Protein AF-A0A1H3T3U4-F1 (afdb_monomer)

Sequence (174 aa):
MPISKAAKKVKVPCVDLVHLILGDFLSNVAELNGIGGYAAIHVEPAEVGQVIREILPGVSPSQAAAKIGIPAQAVWALIDEDEGAILPSTSILGRTEHHVIRRVMLEDLRQFRDDHVKSGDIANQLETDRRTVERMLRRYRVRPAYSESQIGMNLYRPADVTSMLRSAPSKIPA

Mean predicted aligned error: 5.74 Å

Secondary structure (DSSP, 8-state):
-BHHHHHHHHTS-HHHHHHHHHTT--S-EEE-TT--GGGGEEE-HHHHHHHHHHH--SB-HHHHHHHHT--HHHHHHHH-STT--SS--EEEE-TTSS-EEEEB-HHHHHHHHHH-EEHHHHHHHTTS-HHHHHHHHHHTT---SB-HHHHSS-EE-HHHHHHHHHHS-S----

Structure (mmCIF, N/CA/C/O backbone):
data_AF-A0A1H3T3U4-F1
#
_entry.id   AF-A0A1H3T3U4-F1
#
loop_
_atom_site.group_PDB
_atom_site.id
_atom_site.type_symbol
_atom_site.label_atom_id
_atom_site.label_alt_id
_atom_site.label_comp_id
_atom_site.label_asym_id
_atom_site.label_entity_id
_atom_site.label_seq_id
_atom_site.pdbx_PDB_ins_code
_atom_site.Cartn_x
_atom_site.Cartn_y
_atom_site.Cartn_z
_atom_site.occupancy
_atom_site.B_iso_or_equiv
_atom_site.auth_seq_id
_atom_site.auth_comp_id
_atom_site.auth_asym_id
_atom_site.auth_atom_id
_atom_site.pdbx_PDB_model_num
ATOM 1 N N . MET A 1 1 ? 21.911 4.080 -17.313 1.00 91.81 1 MET A N 1
ATOM 2 C CA . MET A 1 1 ? 22.355 4.097 -15.889 1.00 91.81 1 MET A CA 1
ATOM 3 C C . MET A 1 1 ? 21.787 2.876 -15.169 1.00 91.81 1 MET A C 1
ATOM 5 O O . MET A 1 1 ? 20.634 2.588 -15.450 1.00 91.81 1 MET A O 1
ATOM 9 N N . PRO A 1 2 ? 22.503 2.185 -14.251 1.00 94.69 2 PRO A N 1
ATOM 10 C CA . PRO A 1 2 ? 21.947 1.021 -13.548 1.00 94.69 2 PRO A CA 1
ATOM 11 C C . PRO A 1 2 ? 20.619 1.337 -12.851 1.00 94.69 2 PRO A C 1
ATOM 13 O O . PRO A 1 2 ? 20.502 2.419 -12.262 1.00 94.69 2 PRO A O 1
ATOM 16 N N . ILE A 1 3 ? 19.657 0.406 -12.852 1.00 94.81 3 ILE A N 1
ATOM 17 C CA . ILE A 1 3 ? 18.297 0.650 -12.323 1.00 94.81 3 ILE A CA 1
ATOM 18 C C . ILE A 1 3 ? 18.291 1.205 -10.892 1.00 94.81 3 ILE A C 1
ATOM 20 O O . ILE A 1 3 ? 17.552 2.137 -10.589 1.00 94.81 3 ILE A O 1
ATOM 24 N N . SER A 1 4 ? 19.179 0.722 -10.018 1.00 93.19 4 SER A N 1
ATOM 25 C CA . SER A 1 4 ? 19.257 1.166 -8.620 1.00 93.19 4 SER A CA 1
ATOM 26 C C . SER A 1 4 ? 19.720 2.621 -8.486 1.00 93.19 4 SER A C 1
ATOM 28 O O . SER A 1 4 ? 19.262 3.349 -7.603 1.00 93.19 4 SER A O 1
ATOM 30 N N . LYS A 1 5 ? 20.612 3.073 -9.377 1.00 94.81 5 LYS A N 1
ATOM 31 C CA . LYS A 1 5 ? 21.058 4.471 -9.451 1.00 94.81 5 LYS A CA 1
ATOM 32 C C . LYS A 1 5 ? 19.993 5.349 -10.108 1.00 94.81 5 LYS A C 1
ATOM 34 O O . LYS A 1 5 ? 19.757 6.457 -9.630 1.00 94.81 5 LYS A O 1
ATOM 39 N N . ALA A 1 6 ? 19.326 4.848 -11.146 1.00 95.38 6 ALA A N 1
ATOM 40 C CA . ALA A 1 6 ? 18.239 5.556 -11.812 1.00 95.38 6 ALA A CA 1
ATOM 41 C C . ALA A 1 6 ? 17.071 5.812 -10.847 1.00 95.38 6 ALA A C 1
ATOM 43 O O . ALA A 1 6 ? 16.683 6.964 -10.678 1.00 95.38 6 ALA A O 1
ATOM 44 N N . ALA A 1 7 ? 16.610 4.781 -10.128 1.00 94.62 7 ALA A N 1
ATOM 45 C CA . ALA A 1 7 ? 15.553 4.873 -9.118 1.00 94.62 7 ALA A CA 1
ATOM 46 C C . ALA A 1 7 ? 15.843 5.955 -8.064 1.00 94.62 7 ALA A C 1
ATOM 48 O O . ALA A 1 7 ? 14.994 6.797 -7.770 1.00 94.62 7 ALA A O 1
ATOM 49 N N . LYS A 1 8 ? 17.082 5.999 -7.550 1.00 95.31 8 LYS A N 1
ATOM 50 C CA . LYS A 1 8 ? 17.526 7.053 -6.623 1.00 95.31 8 LYS A CA 1
ATOM 51 C C . LYS A 1 8 ? 17.472 8.442 -7.260 1.00 95.31 8 LYS A C 1
ATOM 53 O O . LYS A 1 8 ? 16.995 9.376 -6.620 1.00 95.31 8 LYS A O 1
ATOM 58 N N . LYS A 1 9 ? 17.938 8.583 -8.506 1.00 95.81 9 LYS A N 1
ATOM 59 C CA . LYS A 1 9 ? 17.947 9.864 -9.231 1.00 95.81 9 LYS A CA 1
ATOM 60 C C . LYS A 1 9 ? 16.533 10.407 -9.453 1.00 95.81 9 LYS A C 1
ATOM 62 O O . LYS A 1 9 ? 16.319 11.600 -9.265 1.00 95.81 9 LYS A O 1
ATOM 67 N N . VAL A 1 10 ? 15.577 9.546 -9.801 1.00 94.75 10 VAL A N 1
ATOM 68 C CA . VAL A 1 10 ? 14.170 9.938 -10.012 1.00 94.75 10 VAL A CA 1
ATOM 69 C C . VAL A 1 10 ? 13.322 9.919 -8.732 1.00 94.75 10 VAL A C 1
ATOM 71 O O . VAL A 1 10 ? 12.166 10.322 -8.769 1.00 94.75 10 VAL A O 1
ATOM 74 N N . LYS A 1 11 ? 13.903 9.522 -7.589 1.00 93.38 11 LYS A N 1
ATOM 75 C CA . LYS A 1 11 ? 13.257 9.444 -6.264 1.00 93.38 11 LYS A CA 1
ATOM 76 C C . LYS A 1 11 ? 12.033 8.523 -6.221 1.00 93.38 11 LYS A C 1
ATOM 78 O O . LYS A 1 11 ? 11.021 8.854 -5.607 1.00 93.38 11 LYS A O 1
ATOM 83 N N . VAL A 1 12 ? 12.149 7.350 -6.832 1.00 91.44 12 VAL A N 1
ATOM 84 C CA . VAL A 1 12 ? 11.091 6.330 -6.836 1.00 91.44 12 VAL A CA 1
ATOM 85 C C . VAL A 1 12 ? 11.628 4.989 -6.328 1.00 91.44 12 VAL A C 1
ATOM 87 O O . VAL A 1 12 ? 12.841 4.754 -6.370 1.00 91.44 12 VAL A O 1
ATOM 90 N N . PRO A 1 13 ? 10.762 4.094 -5.831 1.00 91.25 13 PRO A N 1
ATOM 91 C CA . PRO A 1 13 ? 11.147 2.727 -5.509 1.00 91.25 13 PRO A CA 1
ATOM 92 C C . PRO A 1 13 ? 11.760 1.992 -6.705 1.00 91.25 13 PRO A C 1
ATOM 94 O O . PRO A 1 13 ? 11.264 2.064 -7.825 1.00 91.25 13 PRO A O 1
ATOM 97 N N . CYS A 1 14 ? 12.801 1.196 -6.454 1.00 92.38 14 CYS A N 1
ATOM 98 C CA . CYS A 1 14 ? 13.420 0.366 -7.494 1.00 92.38 14 CYS A CA 1
ATOM 99 C C . CYS A 1 14 ? 12.432 -0.653 -8.094 1.00 92.38 14 CYS A C 1
ATOM 101 O O . CYS A 1 14 ? 12.535 -0.979 -9.272 1.00 92.38 14 CYS A O 1
ATOM 103 N N . VAL A 1 15 ? 11.455 -1.120 -7.307 1.00 90.75 15 VAL A N 1
ATOM 104 C CA . VAL A 1 15 ? 10.408 -2.045 -7.771 1.00 90.75 15 VAL A CA 1
ATOM 105 C C . VAL A 1 15 ? 9.509 -1.431 -8.851 1.00 90.75 15 VAL A C 1
ATOM 107 O O . VAL A 1 15 ? 9.111 -2.143 -9.765 1.00 90.75 15 VAL A O 1
ATOM 110 N N . ASP A 1 16 ? 9.267 -0.115 -8.822 1.00 93.69 16 ASP A N 1
ATOM 111 C CA . ASP A 1 16 ? 8.474 0.550 -9.864 1.00 93.69 16 ASP A CA 1
ATOM 112 C C . ASP A 1 16 ? 9.208 0.496 -11.216 1.00 93.69 16 ASP A C 1
ATOM 114 O O . ASP A 1 16 ? 8.587 0.243 -12.241 1.00 93.69 16 ASP A O 1
ATOM 118 N N . LEU A 1 17 ? 10.543 0.629 -11.233 1.00 94.88 17 LEU A N 1
ATOM 119 C CA . LEU A 1 17 ? 11.331 0.463 -12.464 1.00 94.88 17 LEU A CA 1
ATOM 120 C C . LEU A 1 17 ? 11.266 -0.975 -12.983 1.00 94.88 17 LEU A C 1
ATOM 122 O O . LEU A 1 17 ? 11.152 -1.177 -14.185 1.00 94.88 17 LEU A O 1
ATOM 126 N N . VAL A 1 18 ? 11.327 -1.967 -12.090 1.00 93.00 18 VAL A N 1
ATOM 127 C CA . VAL A 1 18 ? 11.189 -3.380 -12.476 1.00 93.00 18 VAL A CA 1
ATOM 128 C C . VAL A 1 18 ? 9.828 -3.618 -13.126 1.00 93.00 18 VAL A C 1
ATOM 130 O O . VAL A 1 18 ? 9.763 -4.242 -14.178 1.00 93.00 18 VAL A O 1
ATOM 133 N N . HIS A 1 19 ? 8.755 -3.067 -12.559 1.00 93.94 19 HIS A N 1
ATOM 134 C CA . HIS A 1 19 ? 7.424 -3.139 -13.153 1.00 93.94 19 HIS A CA 1
ATOM 135 C C . HIS A 1 19 ? 7.343 -2.482 -14.535 1.00 93.94 19 HIS A C 1
ATOM 137 O O . HIS A 1 19 ? 6.733 -3.055 -15.433 1.00 93.94 19 HIS A O 1
ATOM 143 N N . LEU A 1 20 ? 7.979 -1.323 -14.729 1.00 94.50 20 LEU A N 1
ATOM 144 C CA . LEU A 1 20 ? 8.008 -0.670 -16.038 1.00 94.50 20 LEU A CA 1
ATOM 145 C C . LEU A 1 20 ? 8.782 -1.474 -17.088 1.00 94.50 20 LEU A C 1
ATOM 147 O O . LEU A 1 20 ? 8.378 -1.499 -18.245 1.00 94.50 20 LEU A O 1
ATOM 151 N N . ILE A 1 21 ? 9.863 -2.146 -16.688 1.00 94.19 21 ILE A N 1
ATOM 152 C CA . ILE A 1 21 ? 10.640 -3.021 -17.575 1.00 94.19 21 ILE A CA 1
ATOM 153 C C . ILE A 1 21 ? 9.828 -4.271 -17.936 1.00 94.19 21 ILE A C 1
ATOM 155 O O . ILE A 1 21 ? 9.672 -4.578 -19.110 1.00 94.19 21 ILE A O 1
ATOM 159 N N . LEU A 1 22 ? 9.278 -4.977 -16.942 1.00 93.12 22 LEU A N 1
ATOM 160 C CA . LEU A 1 22 ? 8.501 -6.205 -17.166 1.00 93.12 22 LEU A CA 1
ATOM 161 C C . LEU A 1 22 ? 7.195 -5.952 -17.933 1.00 93.12 22 LEU A C 1
ATOM 163 O O . LEU A 1 22 ? 6.737 -6.811 -18.682 1.00 93.12 22 LEU A O 1
ATOM 167 N N . GLY A 1 23 ? 6.600 -4.773 -17.747 1.00 93.38 23 GLY A N 1
ATOM 168 C CA . GLY A 1 23 ? 5.413 -4.333 -18.473 1.00 93.38 23 GLY A CA 1
ATOM 169 C C . GLY A 1 23 ? 5.693 -3.729 -19.851 1.00 93.38 23 GLY A C 1
ATOM 170 O O . GLY A 1 23 ? 4.740 -3.279 -20.484 1.00 93.38 23 GLY A O 1
ATOM 171 N N . ASP A 1 24 ? 6.953 -3.703 -20.303 1.00 95.12 24 ASP A N 1
ATOM 172 C CA . ASP A 1 24 ? 7.378 -3.149 -21.600 1.00 95.12 24 ASP A CA 1
ATOM 173 C C . ASP A 1 24 ? 6.963 -1.674 -21.812 1.00 95.12 24 ASP A C 1
ATOM 175 O O . ASP A 1 24 ? 6.522 -1.233 -22.875 1.00 95.12 24 ASP A O 1
ATOM 179 N N . PHE A 1 25 ? 7.079 -0.875 -20.749 1.00 94.88 25 PHE A N 1
ATOM 180 C CA . PHE A 1 25 ? 6.746 0.553 -20.761 1.00 94.88 25 PHE A CA 1
ATOM 181 C C . PHE A 1 25 ? 7.948 1.464 -21.043 1.00 94.88 25 PHE A C 1
ATOM 183 O O . PHE A 1 25 ? 7.759 2.658 -21.274 1.00 94.88 25 PHE A O 1
ATOM 190 N N . LEU A 1 26 ? 9.173 0.933 -20.996 1.00 95.19 26 LEU A N 1
ATOM 191 C CA . LEU A 1 26 ? 10.408 1.679 -21.250 1.00 95.19 26 LEU A CA 1
ATOM 192 C C .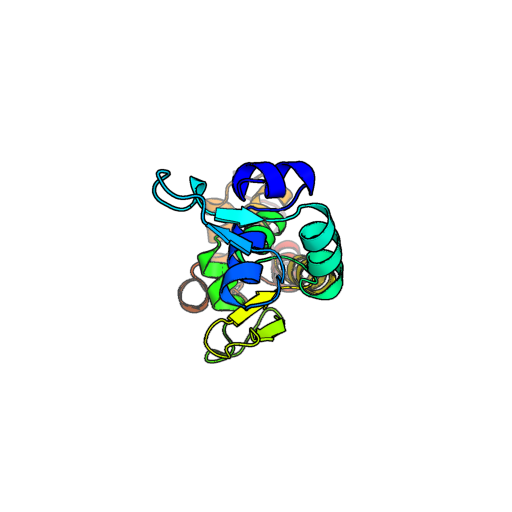 LEU A 1 26 ? 11.007 1.273 -22.594 1.00 95.19 26 LEU A C 1
ATOM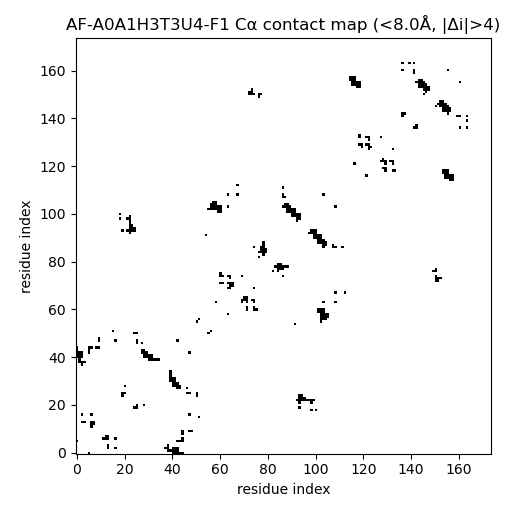 194 O O . LEU A 1 26 ? 11.191 0.091 -22.858 1.00 95.19 26 LEU A O 1
ATOM 198 N N . SER A 1 27 ? 11.391 2.260 -23.394 1.00 94.19 27 SER A N 1
ATOM 199 C CA . SER A 1 27 ? 12.012 2.066 -24.707 1.00 94.19 27 SER A CA 1
ATOM 200 C C . SER A 1 27 ? 13.531 1.921 -24.601 1.00 94.19 27 SER A C 1
ATOM 202 O O . SER A 1 27 ? 14.141 1.214 -25.398 1.00 94.19 27 SER A O 1
ATOM 204 N N . ASN A 1 28 ? 14.167 2.582 -23.624 1.00 93.75 28 ASN A N 1
ATOM 205 C CA . ASN A 1 28 ? 15.624 2.582 -23.462 1.00 93.75 28 ASN A CA 1
ATOM 206 C C . ASN A 1 28 ? 16.045 1.717 -22.273 1.00 93.75 28 ASN A C 1
ATOM 208 O O . ASN A 1 28 ? 16.496 2.218 -21.235 1.00 93.75 28 ASN A O 1
ATOM 212 N N . VAL A 1 29 ? 15.914 0.402 -22.441 1.00 94.81 29 VAL A N 1
ATOM 213 C CA . VAL A 1 29 ? 16.445 -0.601 -21.512 1.00 94.81 29 VAL A CA 1
ATOM 214 C C . VAL A 1 29 ? 17.608 -1.321 -22.184 1.00 94.81 29 VAL A C 1
ATOM 216 O O . VAL A 1 29 ? 17.474 -1.827 -23.293 1.00 94.81 29 VAL A O 1
ATOM 219 N N . ALA A 1 30 ? 18.758 -1.365 -21.518 1.00 94.00 30 ALA A N 1
ATOM 220 C CA . ALA A 1 30 ? 19.943 -2.050 -22.021 1.00 94.00 30 ALA A CA 1
ATOM 221 C C . ALA A 1 30 ? 20.556 -2.939 -20.941 1.00 94.00 30 ALA A C 1
ATOM 223 O O . ALA A 1 30 ? 20.625 -2.558 -19.772 1.00 94.00 30 ALA A O 1
ATOM 224 N N . GLU A 1 31 ? 21.050 -4.103 -21.341 1.00 94.62 31 GLU A N 1
ATOM 225 C CA . GLU A 1 31 ? 21.856 -4.973 -20.492 1.00 94.62 31 GLU A CA 1
ATOM 226 C C . GLU A 1 31 ? 23.343 -4.746 -20.785 1.00 94.62 31 GLU A C 1
ATOM 228 O O . GLU A 1 31 ? 23.777 -4.747 -21.937 1.00 94.62 31 GLU A O 1
ATOM 233 N N . LEU A 1 32 ? 24.135 -4.515 -19.738 1.00 92.69 32 LEU A N 1
ATOM 234 C CA . LEU A 1 32 ? 25.577 -4.345 -19.856 1.00 92.69 32 LEU A CA 1
ATOM 235 C C . LEU A 1 32 ? 26.291 -5.693 -19.705 1.00 92.69 32 LEU A C 1
ATOM 237 O O . LEU A 1 32 ? 26.323 -6.271 -18.618 1.00 92.69 32 LEU A O 1
ATOM 241 N N . ASN A 1 33 ? 26.919 -6.143 -20.791 1.00 90.06 33 ASN A N 1
ATOM 242 C CA . ASN A 1 33 ? 27.694 -7.382 -20.828 1.00 90.06 33 ASN A CA 1
ATOM 243 C C . ASN A 1 33 ? 28.812 -7.408 -19.773 1.00 90.06 33 ASN A C 1
ATOM 245 O O . ASN A 1 33 ? 29.494 -6.410 -19.536 1.00 90.06 33 ASN A O 1
ATOM 249 N N . GLY A 1 34 ? 29.033 -8.580 -19.174 1.00 89.56 34 GLY A N 1
ATOM 250 C CA . GLY A 1 34 ? 30.086 -8.798 -18.175 1.00 89.56 34 GLY A CA 1
ATOM 251 C C . GLY A 1 34 ? 29.717 -8.373 -16.749 1.00 89.56 34 GLY A C 1
ATOM 252 O O . GLY A 1 34 ? 30.524 -8.552 -15.839 1.00 89.56 34 GLY A O 1
ATOM 253 N N . ILE A 1 35 ? 28.503 -7.857 -16.530 1.00 90.44 35 ILE A N 1
ATOM 254 C CA . ILE A 1 35 ? 27.926 -7.626 -15.201 1.00 90.44 35 ILE A CA 1
ATOM 255 C C . ILE A 1 35 ? 26.801 -8.637 -14.981 1.00 90.44 35 ILE A C 1
ATOM 257 O O . ILE A 1 35 ? 26.017 -8.906 -15.882 1.00 90.44 35 ILE A O 1
ATOM 261 N N . GLY A 1 36 ? 26.723 -9.215 -13.782 1.00 88.25 36 GLY A N 1
ATOM 262 C CA . GLY A 1 36 ? 25.676 -10.172 -13.428 1.00 88.25 36 GLY A CA 1
ATOM 263 C C . GLY A 1 36 ? 24.442 -9.521 -12.798 1.00 88.25 36 GLY A C 1
ATOM 264 O O . GLY A 1 36 ? 24.539 -8.548 -12.044 1.00 88.25 36 GLY A O 1
ATOM 265 N N . GLY A 1 37 ? 23.281 -10.129 -13.045 1.00 87.12 37 GLY A N 1
ATOM 266 C CA . GLY A 1 37 ? 22.022 -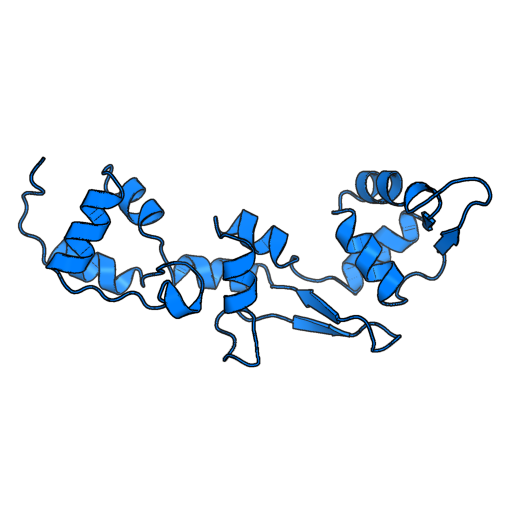9.816 -12.369 1.00 87.12 37 GLY A CA 1
ATOM 267 C C . GLY A 1 37 ? 21.486 -8.412 -12.660 1.00 87.12 37 GLY A C 1
ATOM 268 O O . GLY A 1 37 ? 21.847 -7.765 -13.637 1.00 87.12 37 GLY A O 1
ATOM 269 N N . TYR A 1 38 ? 20.623 -7.903 -11.778 1.00 84.88 38 TYR A N 1
ATOM 270 C CA . TYR A 1 38 ? 19.920 -6.631 -12.006 1.00 84.88 38 TYR A CA 1
ATOM 271 C C . TYR A 1 38 ? 20.848 -5.404 -12.101 1.00 84.88 38 TYR A C 1
ATOM 273 O O . TYR A 1 38 ? 20.437 -4.356 -12.595 1.00 84.88 38 TYR A O 1
ATOM 281 N N . ALA A 1 39 ? 22.099 -5.513 -11.640 1.00 88.38 39 ALA A N 1
ATOM 282 C CA . ALA A 1 39 ? 23.102 -4.460 -11.784 1.00 88.38 39 ALA A CA 1
ATOM 283 C C . ALA A 1 39 ? 23.540 -4.254 -13.246 1.00 88.38 39 ALA A C 1
ATOM 285 O O . ALA A 1 39 ? 24.007 -3.166 -13.590 1.00 88.38 39 ALA A O 1
ATOM 286 N N . ALA A 1 40 ? 23.365 -5.272 -14.095 1.00 94.06 40 ALA A N 1
ATOM 287 C CA . ALA A 1 40 ? 23.604 -5.194 -15.531 1.00 94.06 40 ALA A CA 1
ATOM 288 C C . ALA A 1 40 ? 22.528 -4.377 -16.254 1.00 94.06 40 ALA A C 1
ATOM 290 O O . ALA A 1 40 ? 22.795 -3.814 -17.313 1.00 94.06 40 ALA A O 1
ATOM 291 N N . ILE A 1 41 ? 21.333 -4.252 -15.673 1.00 95.88 41 ILE A N 1
ATOM 292 C CA . ILE A 1 41 ? 20.204 -3.581 -16.313 1.00 95.88 41 ILE A CA 1
ATOM 293 C C . ILE A 1 41 ? 20.328 -2.070 -16.153 1.00 95.88 41 ILE A C 1
ATOM 295 O O . ILE A 1 41 ? 20.415 -1.528 -15.045 1.00 95.88 41 ILE A O 1
ATOM 299 N N . HIS A 1 42 ? 20.332 -1.385 -17.288 1.00 96.06 42 HIS A N 1
ATOM 300 C CA . HIS A 1 42 ? 20.473 0.051 -17.410 1.00 96.06 42 HIS A CA 1
ATOM 301 C C . HIS A 1 42 ? 19.230 0.658 -18.048 1.00 96.06 42 HIS A C 1
ATOM 303 O O . HIS A 1 42 ? 18.677 0.117 -18.996 1.00 96.06 42 HIS A O 1
ATOM 309 N N . VAL A 1 43 ? 18.838 1.821 -17.535 1.00 96.69 43 VAL A N 1
ATOM 310 C CA . VAL A 1 43 ? 17.719 2.622 -18.042 1.00 96.69 43 VAL A CA 1
ATOM 311 C C . VAL A 1 43 ? 18.117 4.090 -18.163 1.00 96.69 43 VAL A C 1
ATOM 313 O O . VAL A 1 43 ? 19.104 4.520 -17.541 1.00 96.69 43 VAL A O 1
ATOM 316 N N . GLU A 1 44 ? 17.351 4.856 -18.936 1.00 96.50 44 GLU A N 1
ATOM 317 C CA . GLU A 1 44 ? 17.463 6.314 -19.027 1.00 96.50 44 GLU A CA 1
ATOM 318 C C . GLU A 1 44 ? 16.591 6.998 -17.951 1.00 96.50 44 GLU A C 1
ATOM 320 O O . GLU A 1 44 ? 15.363 6.908 -18.000 1.00 96.50 44 GLU A O 1
ATOM 325 N N . PRO A 1 45 ? 17.175 7.694 -16.952 1.00 95.00 45 PRO A N 1
ATOM 326 C CA . PRO A 1 45 ? 16.398 8.317 -15.880 1.00 95.00 45 PRO A CA 1
ATOM 327 C C . PRO A 1 45 ? 15.388 9.368 -16.353 1.00 95.00 45 PRO A C 1
ATOM 329 O O . PRO A 1 45 ? 14.365 9.543 -15.693 1.00 95.00 45 PRO A O 1
ATOM 332 N N . ALA A 1 46 ? 15.667 10.084 -17.449 1.00 95.50 46 ALA A N 1
ATOM 333 C CA . ALA A 1 46 ? 14.723 11.063 -17.990 1.00 95.50 46 ALA A CA 1
ATOM 334 C C . ALA A 1 46 ? 13.431 10.388 -18.482 1.00 95.50 46 ALA A C 1
ATOM 336 O O . ALA A 1 46 ? 12.342 10.809 -18.093 1.00 95.50 46 ALA A O 1
ATOM 337 N N . GLU A 1 47 ? 13.561 9.296 -19.243 1.00 96.25 47 GLU A N 1
ATOM 338 C CA . GLU A 1 47 ? 12.430 8.483 -19.704 1.00 96.25 47 GLU A CA 1
ATOM 339 C C . GLU A 1 47 ? 11.657 7.899 -18.519 1.00 96.25 47 GLU A C 1
ATOM 341 O O . GLU A 1 47 ? 10.446 8.076 -18.425 1.00 96.25 47 GLU A O 1
ATOM 346 N N . VAL A 1 48 ? 12.357 7.283 -17.559 1.00 95.38 48 VAL A N 1
ATOM 347 C CA . VAL A 1 48 ? 11.727 6.718 -16.353 1.00 95.38 48 VAL A CA 1
ATOM 348 C C . VAL A 1 48 ? 10.895 7.772 -15.618 1.00 95.38 48 VAL A C 1
ATOM 350 O O . VAL A 1 48 ? 9.765 7.505 -15.218 1.00 95.38 48 VAL A O 1
ATOM 353 N N . GLY A 1 49 ? 11.435 8.980 -15.439 1.00 93.38 49 GLY A N 1
ATOM 354 C CA . GLY A 1 49 ? 10.731 10.062 -14.754 1.00 93.38 49 GLY A CA 1
ATOM 355 C C . GLY A 1 49 ? 9.454 10.512 -15.469 1.00 93.38 49 GLY A C 1
ATOM 356 O O . GLY A 1 49 ? 8.491 10.882 -14.796 1.00 93.38 49 GLY A O 1
ATOM 357 N N . GLN A 1 50 ? 9.438 10.470 -16.803 1.00 94.31 50 GLN A N 1
ATOM 358 C CA . GLN A 1 50 ? 8.258 10.769 -17.612 1.00 94.31 50 GLN A CA 1
ATOM 359 C C . GLN A 1 50 ? 7.230 9.635 -17.522 1.00 94.31 50 GLN A C 1
ATOM 361 O O . GLN A 1 50 ? 6.097 9.874 -17.108 1.00 94.31 50 GLN A O 1
ATOM 366 N N . VAL A 1 51 ? 7.651 8.402 -17.817 1.00 95.06 51 VAL A N 1
ATOM 367 C CA . VAL A 1 51 ? 6.776 7.223 -17.873 1.00 95.06 51 VAL A CA 1
ATOM 368 C C . VAL A 1 51 ? 6.108 6.953 -16.526 1.00 95.06 51 VAL A C 1
ATOM 370 O O . VAL A 1 51 ? 4.922 6.651 -16.487 1.00 95.06 51 VAL A O 1
ATOM 373 N N . ILE A 1 52 ? 6.809 7.118 -15.399 1.00 92.69 52 ILE A N 1
ATOM 374 C CA . ILE A 1 52 ? 6.202 6.912 -14.071 1.00 92.69 52 ILE A CA 1
ATOM 375 C C . ILE A 1 52 ? 5.007 7.836 -13.839 1.00 92.69 52 ILE A C 1
ATOM 377 O O . ILE A 1 52 ? 3.995 7.394 -13.301 1.00 92.69 52 ILE A O 1
ATOM 381 N N . ARG A 1 53 ? 5.118 9.114 -14.219 1.00 88.81 53 ARG A N 1
ATOM 382 C CA . ARG A 1 53 ? 4.045 10.095 -13.993 1.00 88.81 53 ARG A CA 1
ATOM 383 C C . ARG A 1 53 ? 2.812 9.805 -14.837 1.00 88.81 53 ARG A C 1
ATOM 385 O O . ARG A 1 53 ? 1.715 10.161 -14.429 1.00 88.81 53 ARG A O 1
ATOM 392 N N . GLU A 1 54 ? 3.019 9.203 -15.999 1.00 90.44 54 GLU A N 1
ATOM 393 C CA . GLU A 1 54 ? 1.965 8.880 -16.952 1.00 90.44 54 GLU A CA 1
ATOM 394 C C . GLU A 1 54 ? 1.305 7.532 -16.640 1.00 90.44 54 GLU A C 1
ATOM 396 O O . GLU A 1 54 ? 0.084 7.423 -16.664 1.00 90.44 54 GLU A O 1
ATOM 401 N N . ILE A 1 55 ? 2.107 6.516 -16.307 1.00 91.25 55 ILE A N 1
ATOM 402 C CA . ILE A 1 55 ? 1.664 5.119 -16.252 1.00 91.25 55 ILE A CA 1
ATOM 403 C C . ILE A 1 55 ? 1.376 4.635 -14.833 1.00 91.25 55 ILE A C 1
ATOM 405 O O . ILE A 1 55 ? 0.534 3.761 -14.676 1.00 91.25 55 ILE A O 1
ATOM 409 N N . LEU A 1 56 ? 2.047 5.154 -13.796 1.00 92.44 56 LEU A N 1
ATOM 410 C CA . LEU A 1 56 ? 1.962 4.615 -12.429 1.00 92.44 56 LEU A CA 1
ATOM 411 C C . LEU A 1 56 ? 1.284 5.582 -11.442 1.00 92.44 56 LEU A C 1
ATOM 413 O O . LEU A 1 56 ? 1.942 6.080 -10.519 1.00 92.44 56 LEU A O 1
ATOM 417 N N . PRO A 1 57 ? -0.035 5.823 -11.568 1.00 91.50 57 PRO A N 1
ATOM 418 C CA . PRO A 1 57 ? -0.784 6.594 -10.587 1.00 91.50 57 PRO A CA 1
ATOM 419 C C . PRO A 1 57 ? -0.786 5.914 -9.211 1.00 91.50 57 PRO A C 1
ATOM 421 O O . PRO A 1 57 ? -0.488 4.724 -9.063 1.00 91.50 57 PRO A O 1
ATOM 424 N N . GLY A 1 58 ? -1.111 6.688 -8.177 1.00 93.56 58 GLY A N 1
ATOM 425 C CA . GLY A 1 58 ? -1.220 6.179 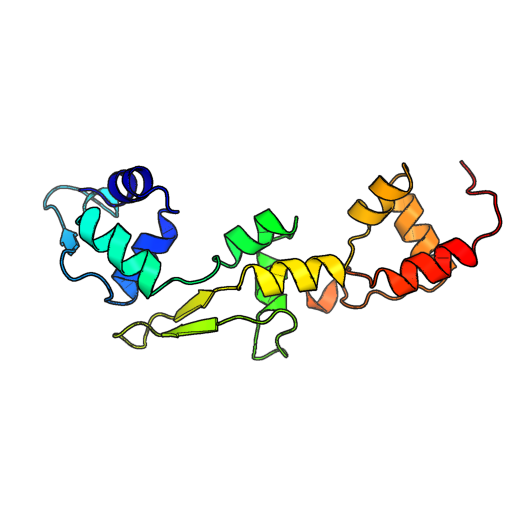-6.812 1.00 93.56 58 GLY A CA 1
ATOM 426 C C . GLY A 1 58 ? 0.084 5.575 -6.283 1.00 93.56 58 GLY A C 1
ATOM 427 O O . GLY A 1 58 ? 1.185 6.050 -6.574 1.00 93.56 58 GLY A O 1
ATOM 428 N N . VAL A 1 59 ? -0.038 4.525 -5.475 1.00 94.19 59 VAL A N 1
ATOM 429 C CA . VAL A 1 59 ? 1.082 3.824 -4.835 1.00 94.19 59 VAL A CA 1
ATOM 430 C C . VAL A 1 59 ? 0.957 2.308 -4.963 1.00 94.19 59 VAL A C 1
ATOM 432 O O . VAL A 1 59 ? -0.134 1.777 -5.148 1.00 94.19 59 VAL A O 1
ATOM 435 N N . SER A 1 60 ? 2.079 1.596 -4.845 1.00 94.12 60 SER A N 1
ATOM 436 C CA . SER A 1 60 ? 2.079 0.125 -4.784 1.00 94.12 60 SER A CA 1
ATOM 437 C C . SER A 1 60 ? 1.435 -0.399 -3.486 1.00 94.12 60 SER A C 1
ATOM 439 O O . SER A 1 60 ? 1.442 0.318 -2.481 1.00 94.12 60 SER A O 1
ATOM 441 N N . PRO A 1 61 ? 0.967 -1.663 -3.436 1.00 94.44 61 PRO A N 1
ATOM 442 C CA . PRO A 1 61 ? 0.411 -2.274 -2.222 1.00 94.44 61 PRO A CA 1
ATOM 443 C C . PRO A 1 61 ? 1.357 -2.216 -1.013 1.00 94.44 61 PRO A C 1
ATOM 445 O O . PRO A 1 61 ? 0.943 -1.904 0.101 1.00 94.44 61 PRO A O 1
ATOM 448 N N . SER A 1 62 ? 2.660 -2.412 -1.226 1.00 93.44 62 SER A N 1
ATOM 449 C CA . SER A 1 62 ? 3.664 -2.302 -0.158 1.00 93.44 62 SER A CA 1
ATOM 450 C C . SER A 1 62 ? 3.807 -0.870 0.371 1.00 93.44 62 SER A C 1
ATOM 452 O O . SER A 1 62 ? 3.956 -0.654 1.573 1.00 93.44 62 SER A O 1
ATOM 454 N N . GLN A 1 63 ? 3.744 0.134 -0.510 1.00 94.44 63 GLN A N 1
ATOM 455 C CA . GLN A 1 63 ? 3.749 1.541 -0.096 1.00 94.44 63 GLN A CA 1
ATOM 456 C C . GLN A 1 63 ? 2.434 1.941 0.579 1.00 94.44 63 GLN A C 1
ATOM 458 O O . GLN A 1 63 ? 2.461 2.707 1.542 1.00 94.44 63 GLN A O 1
ATOM 463 N N . ALA A 1 64 ? 1.301 1.430 0.094 1.00 96.00 64 ALA A N 1
ATOM 464 C CA . ALA A 1 64 ? -0.000 1.585 0.728 1.00 96.00 64 ALA A CA 1
ATOM 465 C C . ALA A 1 64 ? 0.047 1.062 2.166 1.00 96.00 64 ALA A C 1
ATOM 467 O O . ALA A 1 64 ? -0.249 1.816 3.090 1.00 96.00 64 ALA A O 1
ATOM 468 N N . ALA A 1 65 ? 0.540 -0.164 2.363 1.00 95.62 65 ALA A N 1
ATOM 469 C CA . ALA A 1 65 ? 0.700 -0.798 3.669 1.00 95.62 65 ALA A CA 1
ATOM 470 C C . ALA A 1 65 ? 1.480 0.088 4.650 1.00 95.62 65 ALA A C 1
ATOM 472 O O . ALA A 1 65 ? 0.997 0.386 5.744 1.00 95.62 65 ALA A O 1
ATOM 473 N N . ALA A 1 66 ? 2.632 0.611 4.214 1.00 94.31 66 ALA A N 1
ATOM 474 C CA . ALA A 1 66 ? 3.428 1.540 5.010 1.00 94.31 66 ALA A CA 1
ATOM 475 C C . ALA A 1 66 ? 2.670 2.837 5.356 1.00 94.31 66 ALA A C 1
ATOM 477 O O . ALA A 1 66 ? 2.794 3.341 6.469 1.00 94.31 66 ALA A O 1
ATOM 478 N N . LYS A 1 67 ? 1.863 3.375 4.431 1.00 94.62 67 LYS A N 1
ATOM 479 C CA . LYS A 1 67 ? 1.090 4.612 4.645 1.00 94.62 67 LYS A CA 1
ATOM 480 C C . LYS A 1 67 ? -0.062 4.452 5.635 1.00 94.62 67 LYS A C 1
ATOM 482 O O . LYS A 1 67 ? -0.346 5.402 6.360 1.00 94.62 67 LYS A O 1
ATOM 487 N N . ILE A 1 68 ? -0.719 3.292 5.665 1.00 93.75 68 ILE A N 1
ATOM 488 C CA . ILE A 1 68 ? -1.868 3.039 6.553 1.00 93.75 68 ILE A CA 1
ATOM 489 C C . ILE A 1 68 ? -1.503 2.247 7.819 1.00 93.75 68 ILE A C 1
ATOM 491 O O . ILE A 1 68 ? -2.378 1.958 8.636 1.00 93.75 68 ILE A O 1
ATOM 495 N N . GLY A 1 69 ? -0.221 1.916 8.022 1.00 92.94 69 GLY A N 1
ATOM 496 C CA . GLY A 1 69 ? 0.253 1.151 9.188 1.00 92.94 69 GLY A CA 1
ATOM 497 C C . GLY A 1 69 ? -0.206 -0.314 9.183 1.00 92.94 69 GLY A C 1
ATOM 498 O O . GLY A 1 69 ? -0.449 -0.901 10.235 1.00 92.94 69 GLY A O 1
ATOM 499 N N . ILE A 1 70 ? -0.413 -0.823 7.973 1.00 94.62 70 ILE A N 1
ATOM 500 C CA . ILE A 1 70 ? -0.818 -2.150 7.508 1.00 94.62 70 ILE A CA 1
ATOM 501 C C . ILE A 1 70 ? 0.270 -3.226 7.351 1.00 94.62 70 ILE A C 1
ATOM 503 O O . ILE A 1 70 ? 1.296 -2.858 6.778 1.00 94.62 70 ILE A O 1
ATOM 507 N N . PRO A 1 71 ? 0.121 -4.530 7.661 1.00 94.75 71 PRO A N 1
ATOM 508 C CA . PRO A 1 71 ? 0.942 -5.541 6.989 1.00 94.75 71 PRO A CA 1
ATOM 509 C C . PRO A 1 71 ? 0.666 -5.564 5.476 1.00 94.75 71 PRO A C 1
ATOM 511 O O . PRO A 1 71 ? -0.482 -5.454 5.051 1.00 94.75 71 PRO A O 1
ATOM 514 N N . ALA A 1 72 ? 1.697 -5.752 4.647 1.00 93.94 72 ALA A N 1
ATOM 515 C CA . ALA A 1 72 ? 1.531 -5.777 3.188 1.00 93.94 72 ALA A CA 1
ATOM 516 C C . ALA A 1 72 ? 0.583 -6.890 2.716 1.00 93.94 72 ALA A C 1
ATOM 518 O O . ALA A 1 72 ? -0.211 -6.670 1.809 1.00 93.94 72 ALA A O 1
ATOM 519 N N . GLN A 1 73 ? 0.615 -8.054 3.370 1.00 93.75 73 GLN A N 1
ATOM 520 C CA . GLN A 1 73 ? -0.305 -9.157 3.086 1.00 93.75 73 GLN A CA 1
ATOM 521 C C . GLN A 1 73 ? -1.772 -8.773 3.328 1.00 93.75 73 GLN A C 1
ATOM 523 O O . GLN A 1 73 ? -2.632 -9.157 2.546 1.00 93.75 73 GLN A O 1
ATOM 528 N N . ALA A 1 74 ? -2.051 -7.968 4.359 1.00 94.56 74 ALA A N 1
ATOM 529 C CA . ALA A 1 74 ? -3.402 -7.478 4.614 1.00 94.56 74 ALA A CA 1
ATOM 530 C C . ALA A 1 74 ? -3.868 -6.532 3.501 1.00 94.56 74 ALA A C 1
ATOM 532 O O . ALA A 1 74 ? -5.014 -6.601 3.083 1.00 94.56 74 ALA A O 1
ATOM 533 N N . VAL A 1 75 ? -2.976 -5.686 2.969 1.00 95.81 75 VAL A N 1
ATOM 534 C CA . VAL A 1 75 ? -3.307 -4.856 1.798 1.00 95.81 75 VAL A CA 1
ATOM 535 C C . VAL A 1 75 ? -3.598 -5.712 0.574 1.00 95.81 75 VAL A C 1
ATOM 537 O O . VAL A 1 75 ? -4.555 -5.413 -0.125 1.00 95.81 75 VAL A O 1
ATOM 540 N N . TRP A 1 76 ? -2.822 -6.771 0.329 1.00 94.38 76 TRP A N 1
ATOM 541 C CA . TRP A 1 76 ? -3.095 -7.699 -0.772 1.00 94.38 76 TRP A CA 1
ATOM 542 C C . TRP A 1 76 ? -4.476 -8.344 -0.657 1.00 94.38 76 TRP A C 1
ATOM 544 O O . TRP A 1 76 ? -5.218 -8.303 -1.626 1.00 94.38 76 TRP A O 1
ATOM 554 N N . ALA A 1 77 ? -4.849 -8.828 0.530 1.00 93.69 77 ALA A N 1
ATOM 555 C CA . ALA A 1 77 ? -6.189 -9.365 0.770 1.00 93.69 77 ALA A CA 1
ATOM 556 C C . ALA A 1 77 ? -7.293 -8.304 0.593 1.00 93.69 77 ALA A C 1
ATOM 558 O O . ALA A 1 77 ? -8.371 -8.596 0.097 1.00 93.69 77 ALA A O 1
ATOM 559 N N . LEU A 1 78 ? -7.033 -7.044 0.963 1.00 94.38 78 LEU A N 1
ATOM 560 C CA . LEU A 1 78 ? -8.012 -5.963 0.799 1.00 94.38 78 LEU A CA 1
ATOM 561 C C . LEU A 1 78 ? -8.263 -5.582 -0.663 1.00 94.38 78 LEU A C 1
ATOM 563 O O . LEU A 1 78 ? -9.351 -5.102 -0.967 1.00 94.38 78 LEU A O 1
ATOM 567 N N . ILE A 1 79 ? -7.268 -5.723 -1.538 1.00 94.19 79 ILE A N 1
ATOM 568 C CA . ILE A 1 79 ? -7.376 -5.339 -2.955 1.00 94.19 79 ILE A CA 1
ATOM 569 C C . ILE A 1 79 ? -7.687 -6.525 -3.873 1.00 94.19 79 ILE A C 1
ATOM 571 O O . ILE A 1 79 ? -7.744 -6.336 -5.088 1.00 94.19 79 ILE A O 1
ATOM 575 N N . ASP A 1 80 ? -7.824 -7.727 -3.313 1.00 89.62 80 ASP A N 1
ATOM 576 C CA . ASP A 1 80 ? -8.102 -8.935 -4.076 1.00 89.62 80 ASP A CA 1
ATOM 577 C C . ASP A 1 80 ? -9.521 -8.877 -4.659 1.00 89.62 80 ASP A C 1
ATOM 579 O O . ASP A 1 80 ? -10.512 -8.769 -3.937 1.00 89.62 80 ASP A O 1
ATOM 583 N N . GLU A 1 81 ? -9.616 -8.894 -5.987 1.00 79.12 81 GLU A N 1
ATOM 584 C CA . GLU A 1 81 ? -10.887 -8.818 -6.706 1.00 79.12 81 GLU A CA 1
ATOM 585 C C . GLU A 1 81 ? -11.656 -10.138 -6.648 1.00 79.12 81 GLU A C 1
ATOM 587 O O . GLU A 1 81 ? -12.887 -10.105 -6.608 1.00 79.12 81 GLU A O 1
ATOM 592 N N . ASP A 1 82 ? -10.954 -11.273 -6.582 1.00 79.81 82 ASP A N 1
ATOM 593 C CA . ASP A 1 82 ? -11.574 -12.601 -6.569 1.00 79.81 82 ASP A CA 1
ATOM 594 C C . ASP A 1 82 ? -12.312 -12.854 -5.243 1.00 79.81 82 ASP A C 1
ATOM 596 O O . ASP A 1 82 ? -13.336 -13.540 -5.206 1.00 79.81 82 ASP A O 1
ATOM 600 N N . GLU A 1 83 ? -11.839 -12.234 -4.159 1.00 72.38 83 GLU A N 1
ATOM 601 C CA . GLU A 1 83 ? -12.449 -12.298 -2.825 1.00 72.38 83 GLU A CA 1
ATOM 602 C C . GLU A 1 83 ? -13.400 -11.121 -2.523 1.00 72.38 83 GLU A C 1
ATOM 604 O O . GLU A 1 83 ? -13.987 -11.049 -1.440 1.00 72.38 83 GLU A O 1
ATOM 609 N N . GLY A 1 84 ? -13.611 -10.225 -3.496 1.00 76.19 84 GLY A N 1
ATOM 610 C CA . GLY A 1 84 ? -14.454 -9.038 -3.363 1.00 76.19 84 GLY A CA 1
ATOM 611 C C . GLY A 1 84 ? -13.695 -7.849 -2.778 1.00 76.19 84 GLY A C 1
ATOM 612 O O . GLY A 1 84 ? -13.780 -7.574 -1.580 1.00 76.19 84 GLY A O 1
ATOM 613 N N . ALA A 1 85 ? -12.998 -7.118 -3.653 1.00 84.31 85 ALA A N 1
ATOM 614 C CA . ALA A 1 85 ? -12.103 -6.026 -3.285 1.00 84.31 85 ALA A CA 1
ATOM 615 C C . ALA A 1 85 ? -12.765 -5.007 -2.341 1.00 84.31 85 ALA A C 1
ATOM 617 O O . ALA A 1 85 ? -13.757 -4.351 -2.667 1.00 84.31 85 ALA A O 1
ATOM 618 N N . ILE A 1 86 ? -12.165 -4.860 -1.164 1.00 90.88 86 ILE A N 1
ATOM 619 C CA . ILE A 1 86 ? -12.581 -3.939 -0.104 1.00 90.88 86 ILE A CA 1
ATOM 620 C C . ILE A 1 86 ? -11.950 -2.562 -0.314 1.00 90.88 86 ILE A C 1
ATOM 622 O O . ILE A 1 86 ? -12.591 -1.530 -0.116 1.00 90.88 86 ILE A O 1
ATOM 626 N N . LEU A 1 87 ? -10.663 -2.556 -0.656 1.00 94.00 87 LEU A N 1
ATOM 627 C CA . LEU A 1 87 ? -9.894 -1.365 -0.970 1.00 94.00 87 LEU A CA 1
ATOM 628 C C . LEU A 1 87 ? -9.805 -1.264 -2.496 1.00 94.00 87 LEU A C 1
ATOM 630 O O . LEU A 1 87 ? -9.209 -2.151 -3.114 1.00 94.00 87 LEU A O 1
ATOM 634 N N . PRO A 1 88 ? -10.364 -0.207 -3.113 1.00 93.81 88 PRO A N 1
ATOM 635 C CA . PRO A 1 88 ? -10.265 -0.023 -4.551 1.00 93.81 88 PRO A CA 1
ATOM 636 C C . PRO A 1 88 ? -8.809 -0.053 -5.019 1.00 93.81 88 PRO A C 1
ATOM 638 O O . PRO A 1 88 ? -7.927 0.576 -4.428 1.00 93.81 88 PRO A O 1
ATOM 641 N N . SER A 1 89 ? -8.553 -0.799 -6.089 1.00 94.44 89 SER A N 1
ATOM 642 C CA . SER A 1 89 ? -7.253 -0.827 -6.745 1.00 94.44 89 SER A CA 1
ATOM 643 C C . SER A 1 89 ? -7.419 -0.765 -8.255 1.00 94.44 89 SER A C 1
ATOM 645 O O . SER A 1 89 ? -8.436 -1.170 -8.811 1.00 94.44 89 SER A O 1
ATOM 647 N N . THR A 1 90 ? -6.411 -0.228 -8.927 1.00 92.44 90 THR A N 1
ATOM 648 C CA . THR A 1 90 ? -6.329 -0.201 -10.382 1.00 92.44 90 THR A CA 1
ATOM 649 C C . THR A 1 90 ? -5.309 -1.229 -10.837 1.00 92.44 90 THR A C 1
ATOM 651 O O . THR A 1 90 ? -4.160 -1.224 -10.384 1.00 92.44 90 THR A O 1
ATOM 654 N N . SER A 1 91 ? -5.727 -2.087 -11.762 1.00 92.81 91 SER A N 1
ATOM 655 C CA . SER A 1 91 ? -4.824 -2.924 -12.545 1.00 92.81 91 SER A CA 1
ATOM 656 C C . SER A 1 91 ? -4.308 -2.164 -13.749 1.00 92.81 91 SER A C 1
ATOM 658 O O . SER A 1 91 ? -5.085 -1.679 -14.567 1.00 92.81 91 SER A O 1
ATOM 660 N N . ILE A 1 92 ? -2.990 -2.111 -13.884 1.00 93.06 92 ILE A N 1
ATOM 661 C CA . ILE A 1 92 ? -2.321 -1.654 -15.098 1.00 93.06 92 ILE A CA 1
ATOM 662 C C . ILE A 1 92 ? -1.711 -2.888 -15.746 1.00 93.06 92 ILE A C 1
ATOM 664 O O . ILE A 1 92 ? -0.780 -3.490 -15.203 1.0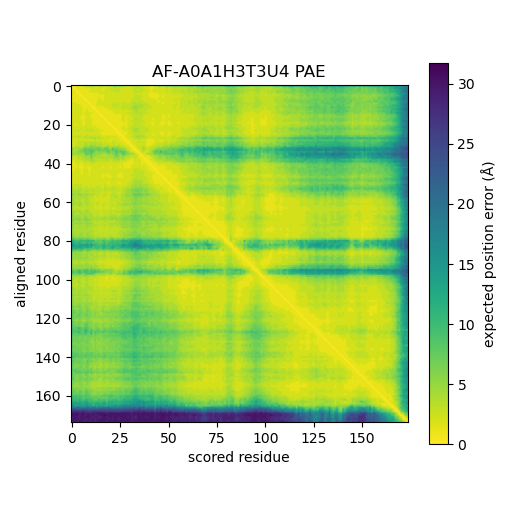0 93.06 92 ILE A O 1
ATOM 668 N N . LEU A 1 93 ? -2.271 -3.279 -16.887 1.00 93.69 93 LEU A N 1
ATOM 669 C CA . LEU A 1 93 ? -1.759 -4.381 -17.687 1.00 93.69 93 LEU A CA 1
ATOM 670 C C . LEU A 1 93 ? -0.544 -3.898 -18.485 1.00 93.69 93 LEU A C 1
ATOM 672 O O . LEU A 1 93 ? -0.608 -2.871 -19.163 1.00 93.69 93 LEU A O 1
ATOM 676 N N . GLY A 1 94 ? 0.570 -4.620 -18.381 1.00 91.62 94 GLY A N 1
ATOM 677 C CA . GLY A 1 94 ? 1.739 -4.408 -19.227 1.00 91.62 94 GLY A CA 1
ATOM 678 C C . GLY A 1 94 ? 1.411 -4.626 -20.702 1.00 91.62 94 GLY A C 1
ATOM 679 O O . GLY A 1 94 ? 0.488 -5.366 -21.035 1.00 91.62 94 GLY A O 1
ATOM 680 N N . ARG A 1 95 ? 2.204 -4.039 -21.602 1.00 90.38 95 ARG A N 1
ATOM 681 C CA . ARG A 1 95 ? 2.018 -4.218 -23.056 1.00 90.38 95 ARG A CA 1
ATOM 682 C C . ARG A 1 95 ? 2.242 -5.660 -23.517 1.00 90.38 95 ARG A C 1
ATOM 684 O O . ARG A 1 95 ? 1.797 -6.038 -24.591 1.00 90.38 95 ARG A O 1
ATOM 691 N N . THR A 1 96 ? 2.911 -6.456 -22.689 1.00 83.38 96 THR A N 1
ATOM 692 C CA . THR A 1 96 ? 3.134 -7.892 -22.882 1.00 83.38 96 THR A CA 1
ATOM 693 C C . THR A 1 96 ? 1.976 -8.761 -22.392 1.00 83.38 96 THR A C 1
ATOM 695 O O . THR A 1 96 ? 2.056 -9.972 -22.537 1.00 83.38 96 THR A O 1
ATOM 698 N N . GLU A 1 97 ? 0.949 -8.186 -21.752 1.00 84.50 97 GLU A N 1
ATOM 699 C CA . GLU A 1 97 ? -0.200 -8.869 -21.122 1.00 84.50 97 GLU A CA 1
ATOM 700 C C . GLU A 1 97 ? 0.136 -9.899 -20.019 1.00 84.50 97 GLU A C 1
ATOM 702 O O . GLU A 1 97 ? -0.746 -10.363 -19.302 1.00 84.50 97 GLU A O 1
ATOM 707 N N . HIS A 1 98 ? 1.412 -10.220 -19.805 1.00 87.81 98 HIS A N 1
ATOM 708 C CA . HIS A 1 98 ? 1.873 -11.189 -18.807 1.00 87.81 98 HIS A CA 1
ATOM 709 C C . HIS A 1 98 ? 2.218 -10.567 -17.451 1.00 87.81 98 HIS A C 1
ATOM 711 O O . HIS A 1 98 ? 2.471 -11.286 -16.484 1.00 87.81 98 HIS A O 1
ATOM 717 N N . HIS A 1 99 ? 2.260 -9.236 -17.374 1.00 92.75 99 HIS A N 1
ATOM 718 C CA . HIS A 1 99 ? 2.664 -8.513 -16.175 1.00 92.75 99 HIS A CA 1
ATOM 719 C C . HIS A 1 99 ? 1.580 -7.522 -15.752 1.00 92.75 99 HIS A C 1
ATOM 721 O O . HIS A 1 99 ? 1.235 -6.618 -16.510 1.00 92.75 99 HIS A O 1
ATOM 727 N N . VAL A 1 100 ? 1.061 -7.672 -14.532 1.00 92.25 100 VAL A N 1
ATOM 728 C CA . VAL A 1 100 ? 0.042 -6.781 -13.957 1.00 92.25 100 VAL A CA 1
ATOM 729 C C . VAL A 1 100 ? 0.656 -5.969 -12.828 1.00 92.25 100 VAL A C 1
ATOM 731 O O . VAL A 1 100 ? 1.309 -6.502 -11.929 1.00 92.25 100 VAL A O 1
ATOM 734 N N . ILE A 1 101 ? 0.417 -4.662 -12.856 1.00 93.81 101 ILE A N 1
ATOM 735 C CA . ILE A 1 101 ? 0.829 -3.741 -11.803 1.00 93.81 101 ILE A CA 1
ATOM 736 C C . ILE A 1 101 ? -0.427 -3.286 -11.068 1.00 93.81 101 ILE A C 1
ATOM 738 O O . ILE A 1 101 ? -1.275 -2.603 -11.637 1.00 93.81 101 ILE A O 1
ATOM 742 N N . ARG A 1 102 ? -0.537 -3.646 -9.788 1.00 93.94 102 ARG A N 1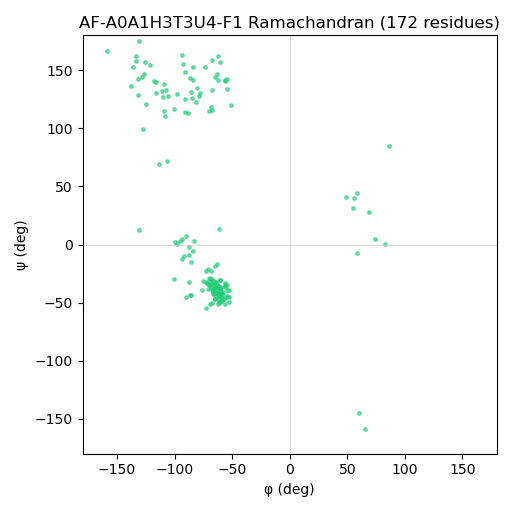
ATOM 743 C CA . ARG A 1 102 ? -1.615 -3.170 -8.914 1.00 93.94 102 ARG A CA 1
ATOM 744 C C . ARG A 1 102 ? -1.228 -1.829 -8.299 1.00 93.94 102 ARG A C 1
ATOM 746 O O . ARG A 1 102 ? -0.127 -1.687 -7.758 1.00 93.94 102 ARG A O 1
ATOM 753 N N . ARG A 1 103 ? -2.128 -0.848 -8.364 1.00 94.88 103 ARG A N 1
ATOM 754 C CA . ARG A 1 103 ? -1.963 0.476 -7.748 1.00 94.88 103 ARG A CA 1
ATOM 755 C C . ARG A 1 103 ? -3.170 0.827 -6.902 1.00 94.88 103 ARG A C 1
ATOM 757 O O . ARG A 1 103 ? -4.294 0.510 -7.264 1.00 94.88 103 ARG A O 1
ATOM 764 N N . VAL A 1 104 ? -2.925 1.511 -5.795 1.00 96.12 104 VAL A N 1
ATOM 765 C CA . VAL A 1 104 ? -3.970 2.045 -4.919 1.00 96.12 104 VAL A CA 1
ATOM 766 C C . VAL A 1 104 ? -3.871 3.561 -4.931 1.00 96.12 104 VAL A C 1
ATOM 768 O O . VAL A 1 104 ? -2.773 4.106 -4.751 1.00 96.12 104 VAL A O 1
ATOM 771 N N . MET A 1 105 ? -4.990 4.250 -5.145 1.00 96.00 105 MET A N 1
ATOM 772 C CA . MET A 1 105 ? -4.991 5.708 -5.143 1.00 96.00 105 MET A CA 1
ATOM 773 C C . MET A 1 105 ? -4.859 6.266 -3.726 1.00 96.00 105 MET A C 1
ATOM 775 O O . MET A 1 105 ? -5.184 5.621 -2.726 1.00 96.00 105 MET A O 1
ATOM 779 N N . LEU A 1 106 ? -4.302 7.473 -3.617 1.00 95.00 106 LEU A N 1
ATOM 780 C CA . LEU A 1 106 ? -4.034 8.072 -2.309 1.00 95.00 106 LEU A CA 1
ATOM 781 C C . LEU A 1 106 ? -5.327 8.504 -1.613 1.00 95.00 106 LEU A C 1
ATOM 783 O O . LEU A 1 106 ? -5.396 8.456 -0.388 1.00 95.00 106 LEU A O 1
ATOM 787 N N . GLU A 1 107 ? -6.318 8.931 -2.382 1.00 95.69 107 GLU A N 1
ATOM 788 C CA . GLU A 1 107 ? -7.671 9.250 -1.949 1.00 95.69 107 GLU A CA 1
ATOM 789 C C . GLU A 1 107 ? -8.376 8.026 -1.362 1.00 95.69 107 GLU A C 1
ATOM 791 O O . GLU A 1 107 ? -8.864 8.112 -0.237 1.00 95.69 107 GLU A O 1
ATOM 796 N N . ASP A 1 108 ? -8.308 6.873 -2.030 1.00 96.06 108 ASP A N 1
ATOM 797 C CA . ASP A 1 108 ? -8.903 5.625 -1.543 1.00 96.06 108 ASP A CA 1
ATOM 798 C C . ASP A 1 108 ? -8.242 5.167 -0.241 1.00 96.06 108 ASP A C 1
ATOM 800 O O . ASP A 1 108 ? -8.918 4.756 0.699 1.00 96.06 108 ASP A O 1
ATOM 804 N N . LEU A 1 109 ? -6.914 5.313 -0.124 1.00 95.25 109 LEU A N 1
ATOM 805 C CA . LEU A 1 109 ? -6.204 5.022 1.127 1.00 95.25 109 LEU A CA 1
ATOM 806 C C . LEU A 1 109 ? -6.604 5.950 2.272 1.00 95.25 109 LEU A C 1
ATOM 808 O O . LEU A 1 109 ? -6.632 5.516 3.425 1.00 95.25 109 LEU A O 1
ATOM 812 N N . ARG A 1 110 ? -6.855 7.231 1.979 1.00 94.94 110 ARG A N 1
ATOM 813 C CA . ARG A 1 110 ? -7.316 8.195 2.987 1.00 94.94 110 ARG A CA 1
ATOM 814 C C . ARG A 1 110 ? -8.719 7.836 3.447 1.00 94.94 110 ARG A C 1
ATOM 816 O O . ARG A 1 110 ? -8.908 7.661 4.643 1.00 94.94 110 ARG A O 1
ATOM 823 N N . GLN A 1 111 ? -9.635 7.620 2.507 1.00 94.69 111 GLN A N 1
ATOM 824 C CA . GLN A 1 111 ? -11.004 7.218 2.809 1.00 94.69 111 GLN A CA 1
ATOM 825 C C . GLN A 1 111 ? -11.033 5.920 3.622 1.00 94.69 111 GLN A C 1
ATOM 827 O O . GLN A 1 111 ? -11.646 5.856 4.682 1.00 94.69 111 GLN A O 1
ATOM 832 N N . PHE A 1 112 ? -10.268 4.910 3.200 1.00 95.38 112 PHE A N 1
ATOM 833 C CA . PHE A 1 112 ? -10.167 3.647 3.924 1.00 95.38 112 PHE A CA 1
ATOM 834 C C . PHE A 1 112 ? -9.671 3.832 5.362 1.00 95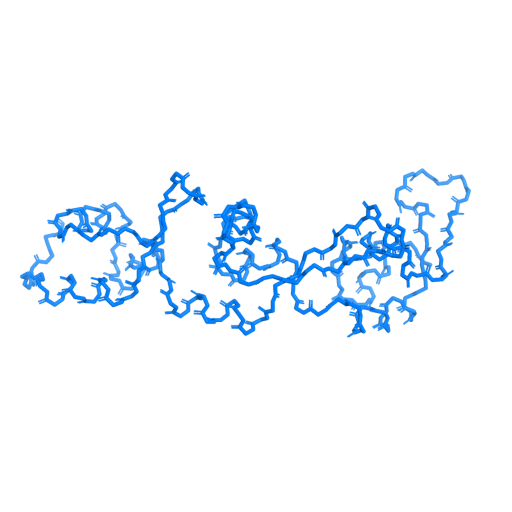.38 112 PHE A C 1
ATOM 836 O O . PHE A 1 112 ? -10.177 3.178 6.273 1.00 95.38 112 PHE A O 1
ATOM 843 N N . ARG A 1 113 ? -8.689 4.717 5.575 1.00 93.75 113 ARG A N 1
ATOM 844 C CA . ARG A 1 113 ? -8.162 5.039 6.907 1.00 93.75 113 ARG A CA 1
ATOM 845 C C . ARG A 1 113 ? -9.179 5.792 7.768 1.00 93.75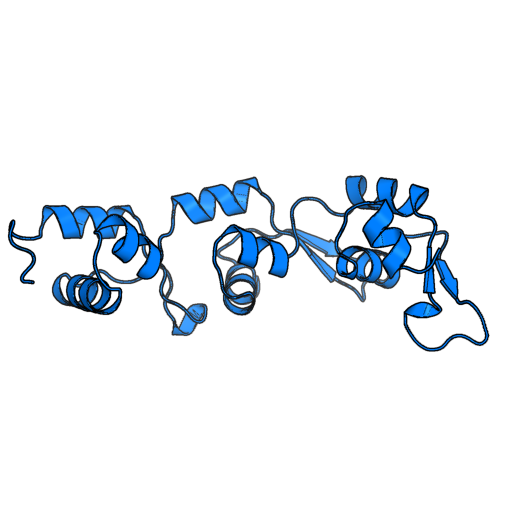 113 ARG A C 1
ATOM 847 O O . ARG A 1 113 ? -9.180 5.598 8.980 1.00 93.75 113 ARG A O 1
ATOM 854 N N . ASP A 1 114 ? -10.006 6.634 7.168 1.00 93.56 114 ASP A N 1
ATOM 855 C CA . ASP A 1 114 ? -11.051 7.364 7.886 1.00 93.56 114 ASP A CA 1
ATOM 856 C C . ASP A 1 114 ? -12.203 6.428 8.286 1.00 93.56 114 ASP A C 1
ATOM 858 O O . ASP A 1 114 ? -12.775 6.570 9.367 1.00 93.56 114 ASP A O 1
ATOM 862 N N . ASP A 1 115 ? -12.473 5.405 7.473 1.00 95.19 115 ASP A N 1
ATOM 863 C CA . ASP A 1 115 ? -13.546 4.435 7.704 1.00 95.19 115 ASP A CA 1
ATOM 864 C C . ASP A 1 115 ? -13.145 3.258 8.611 1.00 95.19 115 ASP A C 1
ATOM 866 O O . ASP A 1 115 ? -14.020 2.540 9.113 1.00 95.19 115 ASP A O 1
ATOM 870 N N . HIS A 1 116 ? -11.844 3.046 8.850 1.00 95.81 116 HIS A N 1
ATOM 871 C CA . HIS A 1 116 ? -11.339 1.873 9.570 1.00 95.81 116 HIS A CA 1
ATOM 872 C C . HIS A 1 116 ? -10.234 2.194 10.578 1.00 95.81 116 HIS A C 1
ATOM 874 O O . HIS A 1 116 ? -9.253 2.872 10.287 1.00 95.81 116 HIS A O 1
ATOM 880 N N . VAL A 1 117 ? -10.337 1.590 11.763 1.00 95.75 117 VAL A N 1
ATOM 881 C CA . VAL A 1 117 ? -9.359 1.707 12.852 1.00 95.75 117 VAL A CA 1
ATOM 882 C C . VAL A 1 117 ? -8.883 0.342 13.334 1.00 95.75 117 VAL A C 1
ATOM 884 O O . VAL A 1 117 ? -9.633 -0.639 13.362 1.00 95.75 117 VAL A O 1
ATOM 887 N N . LYS A 1 118 ? -7.615 0.280 13.746 1.00 95.00 118 LYS A N 1
ATOM 888 C CA . LYS A 1 118 ? -6.994 -0.911 14.341 1.00 95.00 118 LYS A CA 1
ATOM 889 C C . LYS A 1 118 ? -7.109 -0.871 15.859 1.00 95.00 118 LYS A C 1
ATOM 891 O O . LYS A 1 118 ? -7.108 0.202 16.453 1.00 95.00 118 LYS A O 1
ATOM 896 N N . SER A 1 119 ? -7.068 -2.031 16.518 1.00 93.19 119 SER A N 1
ATOM 897 C CA . SER A 1 119 ? -7.012 -2.085 17.991 1.00 93.19 119 SER A CA 1
ATOM 898 C C . SER A 1 119 ? -5.825 -1.313 18.575 1.00 93.19 119 SER A C 1
ATOM 900 O O . SER A 1 119 ? -5.960 -0.733 19.644 1.00 93.19 119 SER A O 1
ATOM 902 N N . GLY A 1 120 ? -4.686 -1.265 17.872 1.00 93.25 120 GLY A N 1
ATOM 903 C CA . GLY A 1 120 ? -3.544 -0.433 18.265 1.00 93.25 120 GLY A CA 1
ATOM 904 C C . GLY A 1 120 ? -3.830 1.069 18.174 1.00 93.25 120 GLY A C 1
ATOM 905 O O . GLY A 1 120 ? -3.468 1.807 19.081 1.00 93.25 120 GLY A O 1
ATOM 906 N N . ASP A 1 121 ? -4.541 1.514 17.134 1.00 93.00 121 ASP A N 1
ATOM 907 C CA . ASP A 1 121 ? -4.925 2.923 16.974 1.00 93.00 121 ASP A CA 1
ATOM 908 C C . ASP A 1 121 ? -5.898 3.343 18.088 1.00 93.00 121 ASP A C 1
ATOM 910 O O . ASP A 1 121 ? -5.728 4.394 18.701 1.00 93.00 121 ASP A O 1
ATOM 914 N N . ILE A 1 122 ? -6.867 2.478 18.408 1.00 94.00 122 ILE A N 1
ATOM 915 C CA . ILE A 1 122 ? -7.813 2.678 19.516 1.00 94.00 122 ILE A CA 1
ATOM 916 C C . ILE A 1 122 ? -7.072 2.709 20.862 1.00 94.00 122 ILE A C 1
ATOM 918 O O . ILE A 1 122 ? -7.359 3.554 21.703 1.00 94.00 122 ILE A O 1
ATOM 922 N N . ALA A 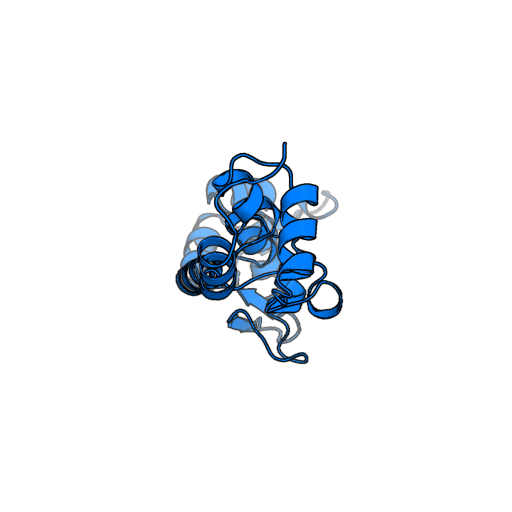1 123 ? -6.108 1.809 21.070 1.00 94.06 123 ALA A N 1
ATOM 923 C CA . ALA A 1 123 ? -5.311 1.755 22.295 1.00 94.06 123 ALA A CA 1
ATOM 924 C C . ALA A 1 123 ? -4.513 3.046 22.507 1.00 94.06 123 ALA A C 1
ATOM 926 O O . ALA A 1 123 ? -4.554 3.616 23.593 1.00 94.06 123 ALA A O 1
ATOM 927 N N . ASN A 1 124 ? -3.889 3.555 21.442 1.00 93.06 124 ASN A N 1
ATOM 928 C CA . ASN A 1 124 ? -3.183 4.832 21.468 1.00 93.06 124 ASN A CA 1
ATOM 929 C C . ASN A 1 124 ? -4.126 6.003 21.787 1.00 93.06 124 ASN A C 1
ATOM 931 O O . ASN A 1 124 ? -3.772 6.862 22.584 1.00 93.06 124 ASN A O 1
ATOM 935 N N . GLN A 1 125 ? -5.329 6.035 21.201 1.00 90.81 125 GLN A N 1
ATOM 936 C CA . GLN A 1 125 ? -6.326 7.083 21.470 1.00 90.81 125 GLN A CA 1
ATOM 937 C C . GLN A 1 125 ? -6.848 7.070 22.912 1.00 90.81 125 GLN A C 1
ATOM 939 O O . GLN A 1 125 ? -7.192 8.119 23.446 1.00 90.81 125 GLN A O 1
ATOM 944 N N . LEU A 1 126 ? -6.937 5.888 23.523 1.00 90.31 126 LEU A N 1
ATOM 945 C CA . LEU A 1 126 ? -7.403 5.704 24.898 1.00 90.31 126 LEU A CA 1
ATOM 946 C C . LEU A 1 126 ? -6.261 5.691 25.924 1.00 90.31 126 LEU A C 1
ATOM 948 O O . LEU A 1 126 ? -6.523 5.413 27.092 1.00 90.31 126 LEU A O 1
ATOM 952 N N . GLU A 1 127 ? -5.019 5.934 25.490 1.00 93.06 127 GLU A N 1
ATOM 953 C CA . GLU A 1 127 ? -3.808 5.864 26.321 1.00 93.06 127 GLU A CA 1
ATOM 954 C C . GLU A 1 127 ? -3.727 4.569 27.152 1.00 93.06 127 GLU A C 1
ATOM 956 O O . GLU A 1 127 ? -3.361 4.558 28.326 1.00 93.06 127 GLU A O 1
ATOM 961 N N . THR A 1 128 ? -4.098 3.446 26.536 1.00 93.75 128 THR A N 1
ATOM 962 C CA . THR A 1 128 ? -4.161 2.132 27.186 1.00 93.75 128 THR A CA 1
ATOM 963 C C . THR A 1 128 ? -3.456 1.071 26.346 1.00 93.75 128 THR A C 1
ATOM 965 O O . THR A 1 128 ? -2.992 1.328 25.236 1.00 93.75 128 THR A O 1
ATOM 968 N N . ASP A 1 129 ? -3.348 -0.149 26.864 1.00 94.00 129 ASP A N 1
ATOM 969 C CA . ASP A 1 129 ? -2.728 -1.247 26.138 1.00 94.00 129 ASP A CA 1
ATOM 970 C C . ASP A 1 129 ? -3.714 -1.949 25.185 1.00 94.00 129 ASP A C 1
ATOM 972 O O . ASP A 1 129 ? -4.930 -2.025 25.400 1.00 94.00 129 ASP A O 1
ATOM 976 N N . ARG A 1 130 ? -3.166 -2.539 24.117 1.00 93.38 130 ARG A N 1
ATOM 977 C CA . ARG A 1 130 ? -3.947 -3.250 23.094 1.00 93.38 130 ARG A CA 1
ATOM 978 C C . ARG A 1 130 ? -4.808 -4.379 23.672 1.00 93.38 130 ARG A C 1
ATOM 980 O O . ARG A 1 130 ? -5.924 -4.590 23.201 1.00 93.38 130 ARG A O 1
ATOM 987 N N . ARG A 1 131 ? -4.325 -5.106 24.685 1.00 94.06 131 ARG A N 1
ATOM 988 C CA . ARG A 1 131 ? -5.040 -6.250 25.275 1.00 94.06 131 ARG A CA 1
ATOM 989 C C . ARG A 1 131 ? -6.253 -5.781 26.079 1.00 94.06 131 ARG A C 1
ATOM 991 O O . ARG A 1 131 ? -7.275 -6.473 26.094 1.00 94.06 131 ARG A O 1
ATOM 998 N N . THR A 1 132 ? -6.167 -4.618 26.718 1.00 93.88 132 THR A N 1
ATOM 999 C CA . THR A 1 132 ? -7.301 -3.963 27.381 1.00 93.88 132 THR A CA 1
ATOM 1000 C C . THR A 1 132 ? -8.365 -3.557 26.368 1.00 93.88 132 THR A C 1
ATOM 1002 O O . THR A 1 132 ? -9.529 -3.932 26.538 1.00 93.88 132 THR A O 1
ATOM 1005 N N . VAL A 1 133 ? -7.978 -2.929 25.254 1.00 94.19 133 VAL A N 1
ATOM 1006 C CA . VAL A 1 133 ? -8.911 -2.609 24.158 1.00 94.19 133 VAL A CA 1
ATOM 1007 C C . VAL A 1 133 ? -9.580 -3.861 23.594 1.00 94.19 133 VAL A C 1
ATOM 1009 O O . VAL A 1 133 ? -10.801 -3.900 23.465 1.00 94.19 133 VAL A O 1
ATOM 1012 N N . GLU A 1 134 ? -8.823 -4.918 23.301 1.00 93.44 134 GLU A N 1
ATOM 1013 C CA . GLU A 1 134 ? -9.386 -6.172 22.783 1.00 93.44 134 GLU A CA 1
ATOM 1014 C C . GLU A 1 134 ? -10.390 -6.804 23.760 1.00 93.44 134 GLU A C 1
ATOM 1016 O O . GLU A 1 134 ? -11.428 -7.326 23.346 1.00 93.44 134 GLU A O 1
ATOM 1021 N N . ARG A 1 135 ? -10.131 -6.719 25.071 1.00 93.38 135 ARG A N 1
ATOM 1022 C CA . ARG A 1 135 ? -11.072 -7.174 26.104 1.00 93.38 135 ARG A CA 1
ATOM 1023 C C . ARG A 1 135 ? -12.338 -6.320 26.130 1.00 93.38 135 ARG A C 1
ATOM 1025 O O . ARG A 1 135 ? -13.426 -6.877 26.271 1.00 93.38 135 ARG A O 1
ATOM 1032 N N . MET A 1 136 ? -12.209 -5.001 25.986 1.00 92.44 136 MET A N 1
ATOM 1033 C CA . MET A 1 136 ? -13.349 -4.084 25.904 1.00 92.44 136 MET A CA 1
ATOM 1034 C C . MET A 1 136 ? -14.206 -4.384 24.674 1.00 92.44 136 MET A C 1
ATOM 1036 O O . MET A 1 136 ? -15.400 -4.633 24.826 1.00 92.44 136 MET A O 1
ATOM 1040 N N . LEU A 1 137 ? -13.598 -4.466 23.487 1.00 94.12 137 LEU A N 1
ATOM 1041 C CA . LEU A 1 137 ? -14.293 -4.781 22.235 1.00 94.12 137 LEU A CA 1
ATOM 1042 C C . LEU A 1 137 ? -15.088 -6.089 22.356 1.00 94.12 137 LEU A C 1
ATOM 1044 O O . LEU A 1 137 ? -16.269 -6.131 22.015 1.00 94.12 137 LEU A O 1
ATOM 1048 N N . ARG A 1 138 ? -14.496 -7.135 22.954 1.00 92.94 138 ARG A N 1
ATOM 1049 C CA . ARG A 1 138 ? -15.194 -8.403 23.235 1.00 92.94 138 ARG A CA 1
ATOM 1050 C C . ARG A 1 138 ? -16.337 -8.243 24.239 1.00 92.94 138 ARG A C 1
ATOM 1052 O O . ARG A 1 138 ? -17.429 -8.754 23.997 1.00 92.94 138 ARG A O 1
ATOM 1059 N N . ARG A 1 139 ? -16.110 -7.538 25.354 1.00 92.88 139 ARG A N 1
ATOM 1060 C CA . ARG A 1 139 ? -17.113 -7.318 26.414 1.00 92.88 139 ARG A CA 1
ATOM 1061 C C . ARG A 1 139 ? -18.355 -6.602 25.884 1.00 92.88 139 ARG A C 1
ATOM 1063 O O . ARG A 1 139 ? -19.465 -6.992 26.231 1.00 92.88 139 ARG A O 1
ATOM 1070 N N . TYR A 1 140 ? -18.161 -5.598 25.034 1.00 92.12 140 TYR A N 1
ATOM 1071 C CA . TYR A 1 140 ? -19.244 -4.839 24.404 1.00 92.12 140 TYR A CA 1
ATOM 1072 C C . TYR A 1 140 ? -19.707 -5.430 23.069 1.00 92.12 140 TYR A C 1
ATOM 1074 O O . TYR A 1 140 ? -20.539 -4.833 22.394 1.00 92.12 140 TYR A O 1
ATOM 1082 N N . ARG A 1 141 ? -19.209 -6.620 22.701 1.00 93.06 141 ARG A N 1
ATOM 1083 C CA . ARG A 1 141 ? -19.579 -7.354 21.481 1.00 93.06 141 ARG A CA 1
ATOM 1084 C C . ARG A 1 141 ? -19.403 -6.535 20.196 1.00 93.06 141 ARG A C 1
ATOM 1086 O O . ARG A 1 141 ? -20.125 -6.756 19.225 1.00 93.06 141 ARG A O 1
ATOM 1093 N N . VAL A 1 142 ? -18.426 -5.629 20.176 1.00 95.00 142 VAL A N 1
ATOM 1094 C CA . VAL A 1 142 ? -18.038 -4.896 18.970 1.00 95.00 142 VAL A CA 1
ATOM 1095 C C . VAL A 1 142 ? -17.363 -5.879 18.026 1.00 95.00 142 VAL A C 1
ATOM 1097 O O . VAL A 1 142 ? -16.311 -6.440 18.342 1.00 95.00 142 VAL A O 1
ATOM 1100 N N . ARG A 1 143 ? -17.990 -6.121 16.876 1.00 94.81 143 ARG A N 1
ATOM 1101 C CA . ARG A 1 143 ? -17.438 -7.002 15.848 1.00 94.81 143 ARG A CA 1
ATOM 1102 C C . ARG A 1 143 ? -16.505 -6.210 14.934 1.00 94.81 143 ARG A C 1
ATOM 1104 O O . ARG A 1 143 ? -16.792 -5.048 14.652 1.00 94.81 143 ARG A O 1
ATOM 1111 N N . PRO A 1 144 ? -15.402 -6.813 14.471 1.00 95.88 144 PRO A N 1
ATOM 1112 C CA . PRO A 1 144 ? -14.614 -6.199 13.420 1.00 95.88 144 PRO A CA 1
ATOM 1113 C C . PRO A 1 144 ? -15.441 -6.118 12.131 1.00 95.88 144 PRO A C 1
ATOM 1115 O O . PRO A 1 144 ? -16.229 -7.017 11.837 1.00 95.88 144 PRO A O 1
ATOM 1118 N N . ALA A 1 145 ? -15.244 -5.046 11.368 1.00 94.88 145 ALA A N 1
ATOM 1119 C CA . ALA A 1 145 ? -15.756 -4.939 10.007 1.00 94.88 145 ALA A CA 1
ATOM 1120 C C . ALA A 1 145 ? -15.037 -5.924 9.078 1.00 94.88 145 ALA A C 1
ATOM 1122 O O . ALA A 1 145 ? -15.680 -6.544 8.237 1.00 94.88 145 ALA A O 1
ATOM 1123 N N . TYR A 1 146 ? -13.732 -6.117 9.304 1.00 94.44 146 TYR A N 1
ATOM 1124 C CA . TYR A 1 146 ? -12.927 -7.146 8.649 1.00 94.44 146 TYR A CA 1
ATOM 1125 C C . TYR A 1 146 ? -12.117 -7.909 9.676 1.00 94.44 146 TYR A C 1
ATOM 1127 O O . TYR A 1 146 ? -11.448 -7.311 10.521 1.00 94.44 146 TYR A O 1
ATOM 1135 N N . SER A 1 147 ? -12.215 -9.229 9.617 1.00 92.75 147 SER A N 1
ATOM 1136 C CA . SER A 1 147 ? -11.625 -10.124 10.602 1.00 92.75 147 SER A CA 1
ATOM 1137 C C . SER A 1 147 ? -10.240 -10.621 10.203 1.00 92.75 147 SER A C 1
ATOM 1139 O O . SER A 1 147 ? -9.857 -10.626 9.032 1.00 92.75 147 SER A O 1
ATOM 1141 N N . GLU A 1 148 ? -9.515 -11.133 11.195 1.00 91.50 148 GLU A N 1
ATOM 1142 C CA . GLU A 1 148 ? -8.209 -11.763 11.001 1.00 91.50 148 GLU A CA 1
ATOM 1143 C C . GLU A 1 148 ? -8.231 -12.924 9.999 1.00 91.50 148 GLU A C 1
ATOM 1145 O O . GLU A 1 148 ? -7.297 -13.069 9.221 1.00 91.50 148 GLU A O 1
ATOM 1150 N N . SER A 1 149 ? -9.316 -13.698 9.941 1.00 90.06 149 SER A N 1
ATOM 1151 C CA . SER A 1 149 ? -9.466 -14.769 8.950 1.00 90.06 149 SER A CA 1
ATOM 1152 C C . SER A 1 149 ? -9.679 -14.269 7.522 1.00 90.06 149 SER A C 1
ATOM 1154 O O . SER A 1 149 ? -9.462 -15.038 6.597 1.00 90.06 149 SER A O 1
ATOM 1156 N N . GLN A 1 150 ? -10.128 -13.023 7.339 1.00 89.50 150 GLN A N 1
ATOM 1157 C CA . GLN A 1 150 ? -10.358 -12.439 6.014 1.00 89.50 150 GLN A CA 1
ATOM 1158 C C . GLN A 1 150 ? -9.109 -11.730 5.493 1.00 89.50 150 GLN A C 1
ATOM 1160 O O . GLN A 1 150 ? -8.743 -11.894 4.343 1.00 89.50 150 GLN A O 1
ATOM 1165 N N . ILE A 1 151 ? -8.451 -10.932 6.338 1.00 91.44 151 ILE A N 1
ATOM 1166 C CA . ILE A 1 151 ? -7.373 -10.036 5.884 1.00 91.44 151 ILE A CA 1
ATOM 1167 C C . ILE A 1 151 ? -6.096 -10.138 6.727 1.00 91.44 151 ILE A C 1
ATOM 1169 O O . ILE A 1 151 ? -5.230 -9.269 6.665 1.00 91.44 151 ILE A O 1
ATOM 1173 N N . GLY A 1 152 ? -5.980 -11.154 7.584 1.00 91.31 152 GLY A N 1
ATOM 1174 C CA . GLY A 1 152 ? -4.827 -11.344 8.471 1.00 91.31 152 GLY A CA 1
ATOM 1175 C C . GLY A 1 152 ? -4.768 -10.380 9.661 1.00 91.31 152 GLY A C 1
ATOM 1176 O O . GLY A 1 152 ? -3.792 -10.390 10.408 1.00 91.31 152 GLY A O 1
ATOM 1177 N N . MET A 1 153 ? -5.785 -9.531 9.859 1.00 93.94 153 MET A N 1
ATOM 1178 C CA . MET A 1 153 ? -5.947 -8.712 11.063 1.00 93.94 153 MET A CA 1
ATOM 1179 C C . MET A 1 153 ? -7.391 -8.244 11.287 1.00 93.94 153 MET A C 1
ATOM 1181 O O . MET A 1 153 ? -8.210 -8.278 10.379 1.00 93.94 153 MET A O 1
ATOM 1185 N N . ASN A 1 154 ? -7.689 -7.741 12.489 1.00 94.88 154 ASN A N 1
ATOM 1186 C CA . ASN A 1 154 ? -8.990 -7.140 12.790 1.00 94.88 154 ASN A CA 1
ATOM 1187 C C . ASN A 1 154 ? -8.996 -5.626 12.525 1.00 94.88 154 ASN A C 1
ATOM 1189 O O . ASN A 1 154 ? -8.204 -4.884 13.117 1.00 94.88 154 ASN A O 1
ATOM 1193 N N . LEU A 1 155 ? -9.940 -5.175 11.700 1.00 96.06 155 LEU A N 1
ATOM 1194 C CA . LEU A 1 155 ? -10.268 -3.768 11.472 1.00 96.06 155 LEU A CA 1
ATOM 1195 C C . LEU A 1 155 ? -11.693 -3.478 11.933 1.00 96.06 155 LEU A C 1
ATOM 1197 O O . LEU A 1 155 ? -12.605 -4.272 11.708 1.00 96.06 155 LEU A O 1
ATOM 1201 N N . TYR A 1 156 ? -11.892 -2.326 12.562 1.00 96.31 156 TYR A N 1
ATOM 1202 C CA . TYR A 1 156 ? -13.170 -1.904 13.134 1.00 96.31 156 TYR A CA 1
ATOM 1203 C C . TYR A 1 156 ? -13.624 -0.595 12.505 1.00 96.31 156 TYR A C 1
ATOM 1205 O O . TYR A 1 156 ? -12.792 0.210 12.094 1.00 96.31 156 TYR A O 1
ATOM 1213 N N . ARG A 1 157 ? -14.933 -0.345 12.493 1.00 95.88 157 ARG A N 1
ATOM 1214 C CA . ARG A 1 157 ? -15.464 0.971 12.127 1.00 95.88 157 ARG A CA 1
ATOM 1215 C C . ARG A 1 157 ? -15.369 1.924 13.323 1.00 95.88 157 ARG A C 1
ATOM 1217 O O . ARG A 1 157 ? -15.789 1.547 14.422 1.00 95.88 157 ARG A O 1
ATOM 1224 N N . PRO A 1 158 ? -14.905 3.173 13.140 1.00 94.38 158 PRO A N 1
ATOM 1225 C CA . PRO A 1 158 ? -14.865 4.175 14.208 1.00 94.38 158 PRO A CA 1
ATOM 1226 C C . PRO A 1 158 ? -16.218 4.406 14.894 1.00 94.38 158 PRO A C 1
ATOM 1228 O O . PRO A 1 158 ? -16.273 4.625 16.106 1.00 94.38 158 PRO A O 1
ATOM 1231 N N . ALA A 1 159 ? -17.318 4.323 14.138 1.00 93.50 159 ALA A N 1
ATOM 1232 C CA . ALA A 1 159 ? -18.673 4.485 14.663 1.00 93.50 159 ALA A CA 1
ATOM 1233 C C . ALA A 1 159 ? -19.017 3.429 15.730 1.00 93.50 159 ALA A C 1
ATOM 1235 O O . ALA A 1 159 ? -19.529 3.776 16.798 1.00 93.50 159 ALA A O 1
ATOM 1236 N N . ASP A 1 160 ? -18.665 2.163 15.488 1.00 93.19 160 ASP A N 1
ATOM 1237 C CA . ASP A 1 160 ? -18.950 1.059 16.411 1.00 93.19 160 ASP A CA 1
ATOM 1238 C C . ASP A 1 160 ? -18.118 1.179 17.698 1.00 93.19 160 ASP A C 1
ATOM 1240 O O . ASP A 1 160 ? -18.616 0.958 18.805 1.00 93.19 160 ASP A O 1
ATOM 1244 N N . VAL A 1 161 ? -16.861 1.619 17.568 1.00 90.94 161 VAL A N 1
ATOM 1245 C CA . VAL A 1 161 ? -15.967 1.888 18.707 1.00 90.94 161 VAL A CA 1
ATOM 1246 C C . VAL A 1 161 ? -16.479 3.070 19.532 1.00 90.94 161 VAL A C 1
ATOM 1248 O O . VAL A 1 161 ? -16.515 3.009 20.759 1.00 90.94 161 VAL A O 1
ATOM 1251 N N . THR A 1 162 ? -16.936 4.137 18.880 1.00 89.75 162 THR A N 1
ATOM 1252 C CA . THR A 1 162 ? -17.487 5.314 19.567 1.00 89.75 162 THR A CA 1
ATOM 1253 C C . THR A 1 162 ? -18.768 4.962 20.324 1.00 89.75 162 THR A C 1
ATOM 1255 O O . THR A 1 162 ? -18.947 5.380 21.469 1.00 89.75 162 THR A O 1
ATOM 1258 N N . SER A 1 163 ? -19.647 4.159 19.717 1.00 87.12 163 SER A N 1
ATOM 1259 C CA . SER A 1 163 ? -20.854 3.638 20.370 1.00 87.12 163 SER A CA 1
ATOM 1260 C C . SER A 1 163 ? -20.517 2.829 21.629 1.00 87.12 163 SER A C 1
ATOM 1262 O O . SER A 1 163 ? -21.117 3.036 22.690 1.00 87.12 163 SER A O 1
ATOM 1264 N N . MET A 1 164 ? -19.488 1.979 21.549 1.00 87.88 164 MET A N 1
ATOM 1265 C CA . MET A 1 164 ? -18.968 1.241 22.701 1.00 87.88 164 MET A CA 1
ATOM 1266 C C . MET A 1 164 ? -18.500 2.179 23.816 1.00 87.88 164 MET A C 1
ATOM 1268 O O . MET A 1 164 ? -18.874 1.976 24.969 1.00 87.88 164 MET A O 1
ATOM 1272 N N . LEU A 1 165 ? -17.703 3.200 23.492 1.00 84.50 165 LEU A N 1
ATOM 1273 C CA . LEU A 1 165 ? -17.166 4.136 24.484 1.00 84.50 165 LEU A CA 1
ATOM 1274 C C . LEU A 1 165 ? -18.267 4.934 25.187 1.00 84.50 165 LEU A C 1
ATOM 1276 O O . LEU A 1 165 ? -18.192 5.142 26.394 1.00 84.50 165 LEU A O 1
ATOM 1280 N N . ARG A 1 166 ? -19.324 5.321 24.463 1.00 83.44 166 ARG A N 1
ATOM 1281 C CA . ARG A 1 166 ? -20.505 5.978 25.052 1.00 83.44 166 ARG A CA 1
ATOM 1282 C C . ARG A 1 166 ? -21.307 5.052 25.966 1.00 83.44 166 ARG A C 1
ATOM 1284 O O . ARG A 1 166 ? -21.940 5.523 26.903 1.00 83.44 166 ARG A O 1
ATOM 1291 N N . SER A 1 167 ? -21.287 3.752 25.683 1.00 76.19 167 SER A N 1
ATOM 1292 C CA . SER A 1 167 ? -22.006 2.726 26.449 1.00 76.19 167 SER A CA 1
ATOM 1293 C C . SER A 1 167 ? -21.200 2.185 27.635 1.00 76.19 167 SER A C 1
ATOM 1295 O O . SER A 1 167 ? -21.733 1.429 28.451 1.00 76.19 167 SER A O 1
ATOM 1297 N N . ALA A 1 168 ? -19.917 2.539 27.741 1.00 65.31 168 ALA A N 1
ATOM 1298 C CA . ALA A 1 168 ? -19.067 2.109 28.837 1.00 65.31 168 ALA A CA 1
ATOM 1299 C C . ALA A 1 168 ? -19.349 2.945 30.103 1.00 65.31 168 ALA A C 1
ATOM 1301 O O . ALA A 1 168 ? -19.357 4.174 30.035 1.00 65.31 168 ALA A O 1
ATOM 1302 N N . PRO A 1 169 ? -19.560 2.324 31.281 1.00 58.38 169 PRO A N 1
ATOM 1303 C CA . PRO A 1 169 ? -19.646 3.067 32.531 1.00 58.38 169 PRO A CA 1
ATOM 1304 C C . PRO A 1 169 ? -18.303 3.760 32.810 1.00 58.38 169 PRO A C 1
ATOM 1306 O O . PRO A 1 169 ? -17.249 3.216 32.482 1.00 58.38 169 PRO A O 1
ATOM 1309 N N . SER A 1 170 ? -18.342 4.943 33.436 1.00 54.44 170 SER A N 1
ATOM 1310 C CA . SER A 1 170 ? -17.245 5.929 33.565 1.00 54.44 170 SER A CA 1
ATOM 1311 C C . SER A 1 170 ? -15.965 5.485 34.298 1.00 54.44 170 SER A C 1
ATOM 1313 O O . SER A 1 170 ? -15.130 6.317 34.646 1.00 54.44 170 SER A O 1
ATOM 1315 N N . LYS A 1 171 ? -15.773 4.189 34.546 1.00 48.94 171 LYS A N 1
ATOM 1316 C CA . LYS A 1 171 ? -14.572 3.639 35.172 1.00 48.94 171 LYS A CA 1
ATOM 1317 C C . LYS A 1 171 ? -14.012 2.520 34.305 1.00 48.94 171 LYS A C 1
ATOM 1319 O O . LYS A 1 171 ? -14.480 1.383 34.361 1.00 48.94 171 LYS A O 1
ATOM 1324 N N . ILE A 1 172 ? -12.990 2.853 33.523 1.00 47.38 172 ILE A N 1
ATOM 1325 C CA . ILE A 1 172 ? -12.041 1.865 33.009 1.00 47.38 172 ILE A CA 1
ATOM 1326 C C . ILE A 1 172 ? -11.274 1.367 34.248 1.00 47.38 172 ILE A C 1
ATOM 1328 O O . ILE A 1 172 ? -10.656 2.193 34.921 1.00 47.38 172 ILE A O 1
ATOM 1332 N N . PRO A 1 173 ? -11.373 0.085 34.648 1.00 40.97 173 PRO A N 1
ATOM 1333 C CA . PRO A 1 173 ? -10.539 -0.422 35.727 1.00 40.97 173 PRO A CA 1
ATOM 1334 C C . PRO A 1 173 ? -9.089 -0.429 35.239 1.00 40.97 173 PRO A C 1
ATOM 1336 O O . PRO A 1 173 ? -8.839 -0.876 34.117 1.00 40.97 173 PRO A O 1
ATOM 1339 N N . ALA A 1 174 ? -8.196 0.093 36.080 1.00 43.34 174 ALA A N 1
ATOM 1340 C CA . ALA A 1 174 ? -6.747 0.020 35.913 1.00 43.34 174 ALA A CA 1
ATOM 1341 C C . ALA A 1 174 ? -6.244 -1.429 35.798 1.00 43.34 174 ALA A C 1
ATOM 1343 O O . ALA A 1 174 ? -6.912 -2.339 36.351 1.00 43.34 174 ALA A O 1
#

pLDDT: mean 90.98, std 9.11, range [40.97, 96.69]

Solvent-accessible surface area (backbone atoms only — not comparable to full-atom values): 9817 Å² total; per-residue (Å²): 76,36,41,71,59,28,20,60,75,62,71,49,64,53,65,59,55,51,50,34,55,66,15,62,68,58,89,61,68,47,75,43,85,96,49,72,70,72,72,17,34,24,32,49,47,71,58,52,54,52,45,44,73,74,72,54,64,58,35,42,51,62,56,47,10,67,74,72,78,43,60,45,68,32,38,51,48,28,44,29,65,93,81,59,49,74,40,75,61,45,80,44,71,18,80,69,72,80,32,75,46,61,23,32,44,66,65,55,54,49,52,51,52,72,55,38,41,40,55,62,57,53,9,62,76,66,76,50,54,47,69,58,43,54,50,49,35,58,74,70,64,56,69,55,77,40,40,41,91,71,32,76,41,58,30,27,40,56,67,59,55,51,52,46,59,74,70,48,70,99,65,82,81,130

Nearest PDB structures (foldseek):
  3d71-assembly1_A-2  TM=6.907E-01  e=2.214E+00  Bacillus subtilis
  3iao-assembly1_A-2  TM=6.849E-01  e=3.775E+00  Bacillus subtilis
  3d6y-assembly1_A  TM=6.947E-01  e=3.775E+00  Bacillus subtilis
  2eth-assembly1_A  TM=3.321E-01  e=1.463E+00  Thermotoga maritima

Radius of gyration: 21.35 Å; Cα contacts (8 Å, |Δi|>4): 238; chains: 1; bounding box: 52×26×61 Å

Foldseek 3Di:
DQLVVLCVVLVHDSVVVVLCVVLVVAPAWAAAPPDDDSRRIDGDSVSVNVSCVVQPAADALVVLCVVLVHDSQLSVLCCDVVLPHNQDWDWDQRPVNPGTGIHGHPVSSVVCSLFKDALVRVCVVVVHDSVLSVVLCVVLVQAFPDDCVRRVHGIHGPVSVVVSVVVDDPDDDD

Organism: NCBI:txid1244108